Protein AF-A0A399DXE2-F1 (afdb_monomer_lite)

Sequence (131 aa):
MAKNPGRVIERMEQVLNGWEATDPGRVIAGVSLEEYRADVEAVRQAQALVERKRTEWDNAQTDRDKLIEAKLERMQRVVNGVIGDPELGPDSKMYEAMGYVRKSARKSGLTRKNKDAAPPTEGPKLQAHSA

Organism: NCBI:txid1408545

pLDDT: mean 86.64, std 18.02, range [40.62, 98.44]

Structure (mmCIF, N/CA/C/O backbone):
data_AF-A0A399DXE2-F1
#
_entry.id   AF-A0A399DXE2-F1
#
loop_
_atom_site.group_PDB
_atom_site.id
_atom_site.type_symbol
_atom_site.label_atom_id
_atom_site.label_alt_id
_atom_site.label_comp_id
_atom_site.label_asym_id
_atom_site.label_entity_id
_atom_site.label_seq_id
_atom_site.pdbx_PDB_ins_code
_atom_site.Cartn_x
_atom_site.Cartn_y
_atom_site.Cartn_z
_atom_site.occupancy
_atom_site.B_iso_or_equiv
_atom_site.auth_seq_id
_atom_site.auth_comp_id
_atom_site.auth_asym_id
_atom_site.auth_atom_id
_atom_site.pdbx_PDB_model_num
ATOM 1 N N . MET A 1 1 ? -17.370 -1.131 -1.553 1.00 63.12 1 MET A N 1
ATOM 2 C CA . MET A 1 1 ? -16.280 -0.329 -0.951 1.00 63.12 1 MET A CA 1
ATOM 3 C C . MET A 1 1 ? -16.900 0.820 -0.174 1.00 63.12 1 MET A C 1
ATOM 5 O O . MET A 1 1 ? -17.787 1.477 -0.715 1.00 63.12 1 MET A O 1
ATOM 9 N N . ALA A 1 2 ? -16.483 1.057 1.072 1.00 74.69 2 ALA A N 1
ATOM 10 C CA . ALA A 1 2 ? -16.896 2.255 1.800 1.00 74.69 2 ALA A CA 1
ATOM 11 C C . ALA A 1 2 ? -16.366 3.499 1.068 1.00 74.69 2 ALA A C 1
ATOM 13 O O . ALA A 1 2 ? -15.199 3.537 0.691 1.00 74.69 2 ALA A O 1
ATOM 14 N N . LYS A 1 3 ? -17.217 4.512 0.856 1.00 77.44 3 LYS A N 1
ATOM 15 C CA . LYS A 1 3 ? -16.824 5.741 0.138 1.00 77.44 3 LYS A CA 1
ATOM 16 C C . LYS A 1 3 ? -15.755 6.553 0.886 1.00 77.44 3 LYS A C 1
ATOM 18 O O . LYS A 1 3 ? -15.044 7.328 0.263 1.00 77.44 3 LYS A O 1
ATOM 23 N N . ASN A 1 4 ? -15.653 6.378 2.206 1.00 90.38 4 ASN A N 1
ATOM 24 C CA . ASN A 1 4 ? -14.624 6.977 3.053 1.00 90.38 4 ASN A CA 1
ATOM 25 C C . ASN A 1 4 ? -14.326 6.032 4.238 1.00 90.38 4 ASN A C 1
ATOM 27 O O . ASN A 1 4 ? -15.019 6.114 5.253 1.00 90.38 4 ASN A O 1
ATOM 31 N N . PRO A 1 5 ? -13.358 5.107 4.101 1.00 90.00 5 PRO A N 1
ATOM 32 C CA . PRO A 1 5 ? -13.031 4.136 5.143 1.00 90.00 5 PRO A CA 1
ATOM 33 C C . PRO A 1 5 ? -12.597 4.792 6.457 1.00 90.00 5 PRO A C 1
ATOM 35 O O . PRO A 1 5 ? -13.108 4.411 7.502 1.00 90.00 5 PRO A O 1
ATOM 38 N N . GLY A 1 6 ? -11.754 5.831 6.412 1.00 91.38 6 GLY A N 1
ATOM 39 C CA . GLY A 1 6 ? -11.265 6.517 7.616 1.00 91.38 6 GLY A CA 1
ATOM 40 C C . GLY A 1 6 ? -12.396 7.085 8.475 1.00 91.38 6 GLY A C 1
ATOM 41 O O . GLY A 1 6 ? -12.477 6.793 9.663 1.00 91.38 6 GLY A O 1
ATOM 42 N N . ARG A 1 7 ? -13.360 7.776 7.853 1.00 94.31 7 ARG A N 1
ATOM 43 C CA . ARG A 1 7 ? -14.537 8.303 8.565 1.00 94.31 7 ARG A CA 1
ATOM 44 C C . ARG A 1 7 ? -15.410 7.202 9.180 1.00 94.31 7 ARG A C 1
ATOM 46 O O . ARG A 1 7 ? -16.060 7.427 10.197 1.00 94.31 7 ARG A O 1
ATOM 53 N N . VAL A 1 8 ? -15.476 6.029 8.548 1.00 95.25 8 VAL A N 1
ATOM 54 C CA . VAL A 1 8 ? -16.216 4.881 9.094 1.00 95.25 8 VAL A CA 1
ATOM 55 C C . VAL A 1 8 ? -15.489 4.315 10.313 1.00 95.25 8 VAL A C 1
ATOM 57 O O . VAL A 1 8 ? -16.142 4.085 11.324 1.00 95.25 8 VAL A O 1
ATOM 60 N N . ILE A 1 9 ? -14.162 4.170 10.251 1.00 94.94 9 ILE A N 1
ATOM 61 C CA . ILE A 1 9 ? -13.333 3.702 11.373 1.00 94.94 9 ILE A CA 1
ATOM 62 C C . ILE A 1 9 ? -13.471 4.649 12.570 1.00 94.94 9 ILE A C 1
ATOM 64 O O . ILE A 1 9 ? -13.828 4.204 13.656 1.00 94.94 9 ILE A O 1
ATOM 68 N N . GLU A 1 10 ? -13.315 5.959 12.359 1.00 96.06 10 GLU A N 1
ATOM 69 C CA . GLU A 1 10 ? -13.517 6.973 13.406 1.00 96.06 10 GLU A CA 1
ATOM 70 C C . GLU A 1 10 ? -14.909 6.869 14.039 1.00 96.06 10 GLU A C 1
ATOM 72 O O . GLU A 1 10 ? -15.074 6.976 15.256 1.00 96.06 10 GLU A O 1
ATOM 77 N N . ARG A 1 11 ? -15.942 6.633 13.220 1.00 97.19 11 ARG A N 1
ATOM 78 C CA . ARG A 1 11 ? -17.302 6.470 13.732 1.00 97.19 11 ARG A CA 1
ATOM 79 C C . ARG A 1 11 ? -17.447 5.200 14.569 1.00 97.19 11 ARG A C 1
ATOM 81 O O . ARG A 1 11 ? -18.147 5.241 15.579 1.00 97.19 11 ARG A O 1
ATOM 88 N N . MET A 1 12 ? -16.808 4.101 14.172 1.00 97.31 12 MET A N 1
ATOM 89 C CA . MET A 1 12 ? -16.821 2.859 14.944 1.00 97.31 12 MET A CA 1
ATOM 90 C C . MET A 1 12 ? -16.166 3.047 16.318 1.00 97.31 12 MET A C 1
ATOM 92 O O . MET A 1 12 ? -16.720 2.591 17.319 1.00 97.31 12 MET A O 1
ATOM 96 N N . GLU A 1 13 ? -15.056 3.784 16.380 1.00 97.25 13 GLU A N 1
ATOM 97 C CA . GLU A 1 13 ? -14.363 4.123 17.629 1.00 97.25 13 GLU A CA 1
ATOM 98 C C . GLU A 1 13 ? -15.193 5.037 18.532 1.00 97.25 13 GLU A C 1
ATOM 100 O O . GLU A 1 13 ? -15.255 4.824 19.738 1.00 97.25 13 GLU A O 1
ATOM 105 N N . GLN A 1 14 ? -15.890 6.025 17.964 1.00 98.06 14 GLN A N 1
ATOM 106 C CA . GLN A 1 14 ? -16.814 6.864 18.734 1.00 98.06 14 GLN A CA 1
ATOM 107 C C . GLN A 1 14 ? -17.929 6.045 19.390 1.00 98.06 14 GLN A C 1
ATOM 109 O O . GLN A 1 14 ? -18.297 6.320 20.531 1.00 98.06 14 GLN A O 1
ATOM 114 N N . VAL A 1 15 ? -18.474 5.055 18.676 1.00 97.88 15 VAL A N 1
ATOM 115 C CA . VAL A 1 15 ? -19.487 4.145 19.229 1.00 97.88 15 VAL A CA 1
ATOM 116 C C . VAL A 1 15 ? -18.888 3.303 20.354 1.00 97.88 15 VAL A C 1
ATOM 118 O O . VAL A 1 15 ? -19.514 3.201 21.406 1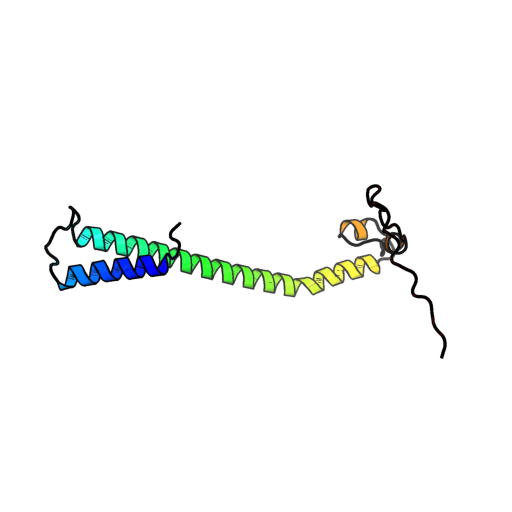.00 97.88 15 VAL A O 1
ATOM 121 N N . LEU A 1 16 ? -17.675 2.767 20.169 1.00 98.19 16 LEU A N 1
ATOM 122 C CA . LEU A 1 16 ? -16.979 1.985 21.195 1.00 98.19 16 LEU A CA 1
ATOM 123 C C . LEU A 1 16 ? -16.775 2.822 22.462 1.00 98.19 16 LEU A C 1
ATOM 125 O O . LEU A 1 16 ? -17.257 2.448 23.525 1.00 98.19 16 LEU A O 1
ATOM 129 N N . ASN A 1 17 ? -16.157 3.996 22.332 1.00 98.00 17 ASN A N 1
ATOM 130 C CA . ASN A 1 17 ? -15.860 4.882 23.459 1.00 98.00 17 ASN A CA 1
ATOM 131 C C . ASN A 1 17 ? -17.135 5.343 24.181 1.00 98.00 17 ASN A C 1
ATOM 133 O O . ASN A 1 17 ? -17.169 5.425 25.407 1.00 98.00 17 ASN A O 1
ATOM 137 N N . GLY A 1 18 ? -18.196 5.646 23.424 1.00 98.06 18 GLY A N 1
ATOM 138 C CA . GLY A 1 18 ? -19.484 6.033 23.993 1.00 98.06 18 GLY A CA 1
ATOM 139 C C . GLY A 1 18 ? -20.131 4.905 24.796 1.00 98.06 18 GLY A C 1
ATOM 140 O O . GLY A 1 18 ? -20.653 5.151 25.881 1.00 98.06 18 GLY A O 1
ATOM 141 N N . TRP A 1 19 ? -20.070 3.672 24.293 1.00 98.12 19 TRP A N 1
ATOM 142 C CA . TRP A 1 19 ? -20.595 2.497 24.987 1.00 98.12 19 TRP A CA 1
ATOM 143 C C . TRP A 1 19 ? -19.781 2.183 26.248 1.00 98.12 19 TRP A C 1
ATOM 145 O O . TRP A 1 19 ? -20.364 2.054 27.324 1.00 98.12 19 TRP A O 1
ATOM 155 N N . GLU A 1 20 ? -18.447 2.168 26.153 1.00 97.06 20 GLU A N 1
ATOM 156 C CA . GLU A 1 20 ? -17.547 1.943 27.295 1.00 97.06 20 GLU A CA 1
ATOM 157 C C . GLU A 1 20 ? -17.787 2.937 28.439 1.00 97.06 20 GLU A C 1
ATOM 159 O O . GLU A 1 20 ? -17.762 2.552 29.607 1.00 97.06 20 GLU A O 1
ATOM 164 N N . ALA A 1 21 ? -18.044 4.206 28.110 1.00 97.88 21 ALA A N 1
ATOM 165 C CA . ALA A 1 21 ? -18.221 5.269 29.095 1.00 97.88 21 ALA A CA 1
ATOM 166 C C . ALA A 1 21 ? -19.608 5.297 29.757 1.00 97.88 21 ALA A C 1
ATOM 168 O O . ALA A 1 21 ? -19.753 5.897 30.822 1.00 97.88 21 ALA A O 1
ATOM 169 N N . THR A 1 22 ? -20.633 4.719 29.125 1.00 97.31 22 THR A N 1
ATOM 170 C CA . THR A 1 22 ? -22.027 4.874 29.574 1.00 97.31 22 THR A CA 1
ATOM 171 C C . THR A 1 22 ? -22.596 3.619 30.217 1.00 97.31 22 THR A C 1
ATOM 173 O O . THR A 1 22 ? -23.182 3.718 31.292 1.00 97.31 22 THR A O 1
ATOM 176 N N . ASP A 1 23 ? -22.430 2.450 29.593 1.00 95.62 23 ASP A N 1
ATOM 177 C CA . ASP A 1 23 ? -22.962 1.185 30.110 1.00 95.62 23 ASP A CA 1
ATOM 178 C C . ASP A 1 23 ? -22.186 -0.025 29.548 1.00 95.62 23 ASP A C 1
ATOM 180 O O . ASP A 1 23 ? -22.659 -0.721 28.641 1.00 95.62 23 ASP A O 1
ATOM 184 N N . PRO A 1 24 ? -20.971 -0.298 30.058 1.00 94.19 24 PRO A N 1
ATOM 185 C CA . PRO A 1 24 ? -20.102 -1.342 29.515 1.00 94.19 24 PRO A CA 1
ATOM 186 C C . PRO A 1 24 ? -20.637 -2.769 29.717 1.00 94.19 24 PRO A C 1
ATOM 188 O O . PRO A 1 24 ? -20.189 -3.688 29.035 1.00 94.19 24 PRO A O 1
ATOM 191 N N . GLY A 1 25 ? -21.585 -2.971 30.639 1.00 94.75 25 GLY A N 1
ATOM 192 C CA . GLY A 1 25 ? -22.207 -4.274 30.892 1.00 94.75 25 GLY A CA 1
ATOM 193 C C . GLY A 1 25 ? -23.417 -4.567 30.001 1.00 94.75 25 GLY A C 1
ATOM 194 O O . GLY A 1 25 ? -23.907 -5.698 29.973 1.00 94.75 25 GLY A O 1
ATOM 195 N N . ARG A 1 26 ? -23.929 -3.566 29.275 1.00 96.50 26 ARG A N 1
ATOM 196 C CA . ARG A 1 26 ? -25.098 -3.725 28.410 1.00 96.50 26 ARG A CA 1
ATOM 197 C C . ARG A 1 26 ? -24.766 -4.563 27.187 1.00 96.50 26 ARG A C 1
ATOM 199 O O . ARG A 1 26 ? -23.801 -4.282 26.494 1.00 96.50 26 ARG A O 1
ATOM 206 N N . VAL A 1 27 ? -25.650 -5.501 26.855 1.00 97.38 27 VAL A N 1
ATOM 207 C CA . VAL A 1 27 ? -25.725 -6.114 25.522 1.00 97.38 27 VAL A CA 1
ATOM 208 C C . VAL A 1 27 ? -26.647 -5.261 24.649 1.00 97.38 27 VAL A C 1
ATOM 210 O O . VAL A 1 27 ? -27.813 -5.044 24.999 1.00 97.38 27 VAL A O 1
ATOM 213 N N . ILE A 1 28 ? -26.138 -4.765 23.521 1.00 96.50 28 ILE A N 1
ATOM 214 C CA . ILE A 1 28 ? -26.882 -3.925 22.572 1.00 96.50 28 ILE A CA 1
ATOM 215 C C . ILE A 1 28 ? -27.098 -4.729 21.295 1.00 96.50 28 ILE A C 1
ATOM 217 O O . ILE A 1 28 ? -26.147 -5.196 20.683 1.00 96.50 28 ILE A O 1
ATOM 221 N N . ALA A 1 29 ? -28.359 -4.901 20.889 1.00 95.75 29 ALA A N 1
ATOM 222 C CA . ALA A 1 29 ? -28.728 -5.651 19.681 1.00 95.75 29 ALA A CA 1
ATOM 223 C C . ALA A 1 29 ? -28.138 -7.080 19.606 1.00 95.75 29 ALA A C 1
ATOM 225 O O . ALA A 1 29 ? -27.898 -7.596 18.520 1.00 95.75 29 ALA A O 1
ATOM 226 N N . GLY A 1 30 ? -27.919 -7.723 20.758 1.00 97.19 30 GLY A N 1
ATOM 227 C CA . GLY A 1 30 ? -27.322 -9.061 20.838 1.00 97.19 30 GLY A CA 1
ATOM 228 C C . GLY A 1 30 ? -25.794 -9.087 20.761 1.00 97.19 30 GLY A C 1
ATOM 229 O O . GLY A 1 30 ? -25.233 -10.172 20.796 1.00 97.19 30 GLY A O 1
ATOM 230 N N . VAL A 1 31 ? -25.138 -7.926 20.694 1.00 97.81 31 VAL A N 1
ATOM 231 C CA . VAL A 1 31 ? -23.678 -7.785 20.687 1.00 97.81 31 VAL A CA 1
ATOM 232 C C . VAL A 1 31 ? -23.214 -7.310 22.062 1.00 97.81 31 VAL A C 1
ATOM 234 O O . VAL A 1 31 ? -23.810 -6.405 22.659 1.00 97.81 31 VAL A O 1
ATOM 237 N N . SER A 1 32 ? -22.168 -7.937 22.585 1.00 98.00 32 SER A N 1
ATOM 238 C CA . SER A 1 32 ? -21.463 -7.502 23.789 1.00 98.00 32 SER A CA 1
ATOM 239 C C . SER A 1 32 ? -20.415 -6.434 23.467 1.00 98.00 32 SER A C 1
ATOM 241 O O . SER A 1 32 ? -19.919 -6.328 22.344 1.00 98.00 32 SER A O 1
ATOM 243 N N . LEU A 1 33 ? -20.027 -5.655 24.476 1.00 97.81 33 LEU A N 1
ATOM 244 C CA . LEU A 1 33 ? -18.961 -4.669 24.323 1.00 97.81 33 LEU A CA 1
ATOM 245 C C . LEU A 1 33 ? -17.629 -5.313 23.890 1.00 97.81 33 LEU A C 1
ATOM 247 O O . LEU A 1 33 ? -16.884 -4.719 23.113 1.00 97.81 33 LEU A O 1
ATOM 251 N N . GLU A 1 34 ? -17.331 -6.524 24.366 1.00 97.75 34 GLU A N 1
ATOM 252 C CA . GLU A 1 34 ? -16.104 -7.244 24.007 1.00 97.75 34 GLU A CA 1
ATOM 253 C C . GLU A 1 34 ? -16.087 -7.667 22.537 1.00 97.75 34 GLU A C 1
ATOM 255 O O . GLU A 1 34 ? -15.075 -7.474 21.863 1.00 97.75 34 GLU A O 1
ATOM 260 N N . GLU A 1 35 ? -17.208 -8.176 22.018 1.00 97.88 35 GLU A N 1
ATOM 261 C CA . GLU A 1 35 ? -17.347 -8.520 20.598 1.00 97.88 35 GLU A CA 1
ATOM 262 C C . GLU A 1 35 ? -17.189 -7.279 19.717 1.00 97.88 35 GLU A C 1
ATOM 264 O O . GLU A 1 35 ? -16.389 -7.276 18.783 1.00 97.88 35 GLU A O 1
ATOM 269 N N . TYR A 1 36 ? -17.869 -6.180 20.060 1.00 98.25 36 TYR A N 1
ATOM 270 C CA . TYR A 1 36 ? -17.747 -4.941 19.293 1.00 98.25 36 TYR A CA 1
ATOM 271 C C . TYR A 1 36 ? -16.328 -4.349 19.359 1.00 98.25 36 TYR A C 1
ATOM 273 O O . TYR A 1 36 ? -15.808 -3.844 18.362 1.00 98.25 36 TYR A O 1
ATOM 281 N N . ARG A 1 37 ? -15.652 -4.442 20.512 1.00 9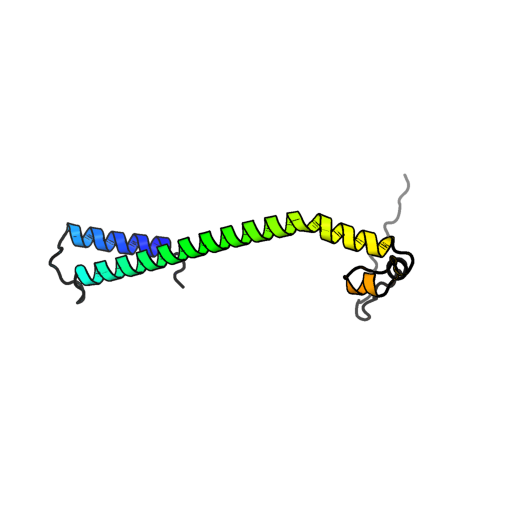8.06 37 ARG A N 1
ATOM 282 C CA . ARG A 1 37 ? -14.241 -4.051 20.648 1.00 98.06 37 ARG A CA 1
ATOM 283 C C . ARG A 1 37 ? -13.339 -4.894 19.744 1.00 98.06 37 ARG A C 1
ATOM 285 O O . ARG A 1 37 ? -12.435 -4.338 19.119 1.00 98.06 37 ARG A O 1
ATOM 292 N N . ALA A 1 38 ? -13.581 -6.202 19.656 1.00 98.25 38 ALA A N 1
ATOM 293 C CA . ALA A 1 38 ? -12.835 -7.092 18.771 1.00 98.25 38 ALA A CA 1
ATOM 294 C C . ALA A 1 38 ? -13.024 -6.718 17.290 1.00 98.25 38 ALA A C 1
ATOM 296 O O . ALA A 1 38 ? -12.045 -6.694 16.544 1.00 98.25 38 ALA A O 1
ATOM 297 N N . ASP A 1 39 ? -14.238 -6.338 16.882 1.00 97.81 39 ASP A N 1
ATOM 298 C CA . ASP A 1 39 ? -14.511 -5.859 15.522 1.00 97.81 39 ASP A CA 1
ATOM 299 C C . ASP A 1 39 ? -13.741 -4.570 15.197 1.00 97.81 39 ASP A C 1
ATOM 301 O O . ASP A 1 39 ? -13.108 -4.461 14.142 1.00 97.81 39 ASP A O 1
ATOM 305 N N . VAL A 1 40 ? -13.753 -3.591 16.110 1.00 98.00 40 VAL A N 1
ATOM 306 C CA . VAL A 1 40 ? -12.990 -2.339 15.951 1.00 98.00 40 VAL A CA 1
ATOM 307 C C . VAL A 1 40 ? -11.494 -2.631 15.824 1.00 98.00 40 VAL A C 1
ATOM 309 O O . VAL A 1 40 ? -10.823 -2.066 14.957 1.00 98.00 40 VAL A O 1
ATOM 312 N N . GLU A 1 41 ? -10.967 -3.537 16.645 1.00 97.62 41 GLU A N 1
ATOM 313 C CA . GLU A 1 41 ? -9.558 -3.924 16.607 1.00 97.62 41 GLU A CA 1
ATOM 314 C C . GLU A 1 41 ? -9.184 -4.648 15.304 1.00 97.62 41 GLU A C 1
ATOM 316 O O . GLU A 1 41 ? -8.165 -4.328 14.690 1.00 97.62 41 GLU A O 1
ATOM 321 N N . ALA A 1 42 ? -10.033 -5.550 14.806 1.00 98.00 42 ALA A N 1
ATOM 322 C CA . ALA A 1 42 ? -9.818 -6.209 13.519 1.00 98.00 42 ALA A CA 1
ATOM 323 C C . ALA A 1 42 ? -9.723 -5.191 12.367 1.00 98.00 42 ALA A C 1
ATOM 325 O O . ALA A 1 42 ? -8.851 -5.292 11.496 1.00 98.00 42 ALA A O 1
ATOM 326 N N . VAL A 1 43 ? -10.575 -4.161 12.384 1.00 97.19 43 VAL A N 1
ATOM 327 C CA . VAL A 1 43 ? -10.536 -3.082 11.390 1.00 97.19 43 VAL A CA 1
ATOM 328 C C . VAL A 1 43 ? -9.268 -2.231 11.525 1.00 97.19 43 VAL A C 1
ATOM 330 O O . VAL A 1 43 ? -8.646 -1.910 10.508 1.00 97.19 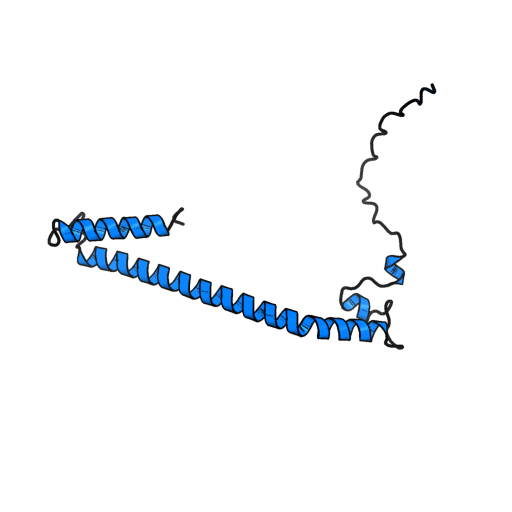43 VAL A O 1
ATOM 333 N N . ARG A 1 44 ? -8.823 -1.913 12.748 1.00 95.75 44 ARG A N 1
ATOM 334 C CA . ARG A 1 44 ? -7.547 -1.209 12.986 1.00 95.75 44 ARG A CA 1
ATOM 335 C C . ARG A 1 44 ? -6.357 -1.985 12.435 1.00 95.75 44 ARG A C 1
ATOM 337 O O . ARG A 1 44 ? -5.505 -1.408 11.759 1.00 95.75 44 ARG A O 1
ATOM 344 N N . GLN A 1 45 ? -6.315 -3.295 12.664 1.00 97.62 45 GLN A N 1
ATOM 345 C CA . GLN A 1 45 ? -5.251 -4.160 12.152 1.00 97.62 45 GLN A CA 1
ATOM 346 C C . GLN A 1 45 ? -5.239 -4.208 10.622 1.00 97.62 45 GLN A C 1
ATOM 348 O O . GLN A 1 45 ? -4.167 -4.126 10.011 1.00 97.62 45 GLN A O 1
ATOM 353 N N . ALA A 1 46 ? -6.417 -4.282 9.998 1.00 97.06 46 ALA A N 1
ATOM 354 C CA . ALA A 1 46 ? -6.548 -4.217 8.548 1.00 97.06 46 ALA A CA 1
ATOM 355 C C . ALA A 1 46 ? -6.057 -2.868 7.995 1.00 97.06 46 ALA A C 1
ATOM 357 O O . ALA A 1 46 ? -5.263 -2.849 7.053 1.00 97.06 46 ALA A O 1
ATOM 358 N N . GLN A 1 47 ? -6.449 -1.745 8.608 1.00 95.75 47 GLN A N 1
ATOM 359 C CA . GLN A 1 47 ? -5.981 -0.414 8.208 1.00 95.75 47 GLN A CA 1
ATOM 360 C C . GLN A 1 47 ? -4.458 -0.286 8.353 1.00 95.75 47 GLN A C 1
ATOM 362 O O . GLN A 1 47 ? -3.784 0.179 7.435 1.00 95.75 47 GLN A O 1
ATOM 367 N N . ALA A 1 48 ? -3.893 -0.764 9.464 1.00 96.25 48 ALA A N 1
ATOM 368 C CA . ALA A 1 48 ? -2.450 -0.763 9.681 1.00 96.25 48 ALA A CA 1
ATOM 369 C C . ALA A 1 48 ? -1.704 -1.606 8.633 1.00 96.25 48 ALA A C 1
ATOM 371 O O . ALA A 1 48 ? -0.613 -1.234 8.200 1.00 96.25 48 ALA A O 1
ATOM 372 N N . LEU A 1 49 ? -2.276 -2.734 8.196 1.00 97.62 49 LEU A N 1
ATOM 373 C CA . LEU A 1 49 ? -1.708 -3.537 7.113 1.00 97.62 49 LEU A CA 1
ATOM 374 C C . LEU A 1 49 ? -1.719 -2.786 5.777 1.00 97.62 49 LEU A C 1
ATOM 376 O O . LEU A 1 49 ? -0.717 -2.834 5.062 1.00 97.62 49 LEU A O 1
ATOM 380 N N . VAL A 1 50 ? -2.812 -2.091 5.449 1.00 97.12 50 VAL A N 1
ATOM 381 C CA . VAL A 1 50 ? -2.901 -1.281 4.223 1.00 97.12 50 VAL A CA 1
ATOM 382 C C . VAL A 1 50 ? -1.827 -0.196 4.215 1.00 97.12 50 VAL A C 1
ATOM 384 O O . VAL A 1 50 ? -1.102 -0.080 3.228 1.00 97.12 50 VAL A O 1
ATOM 387 N N . GLU A 1 51 ? -1.664 0.545 5.313 1.00 96.81 51 GLU A N 1
ATOM 388 C CA . GLU A 1 51 ? -0.644 1.598 5.389 1.00 96.81 51 GLU A CA 1
ATOM 389 C C . GLU A 1 51 ? 0.777 1.034 5.266 1.00 96.81 51 GLU A C 1
ATOM 391 O O . GLU A 1 51 ? 1.576 1.556 4.490 1.00 96.81 51 GLU A O 1
ATOM 396 N N . ARG A 1 52 ? 1.083 -0.098 5.921 1.00 97.88 52 ARG A N 1
ATOM 397 C CA . ARG A 1 52 ? 2.382 -0.773 5.737 1.00 97.88 52 ARG A CA 1
ATOM 398 C C . ARG A 1 52 ? 2.634 -1.138 4.277 1.00 97.88 52 ARG A C 1
ATOM 400 O O . ARG A 1 52 ? 3.711 -0.870 3.752 1.00 97.88 52 ARG A O 1
ATOM 407 N N . LYS A 1 53 ? 1.638 -1.724 3.606 1.00 98.31 53 LYS A N 1
ATOM 408 C CA . LYS A 1 53 ? 1.748 -2.112 2.193 1.00 98.31 53 LYS A CA 1
ATOM 409 C C . LYS A 1 53 ? 1.932 -0.907 1.281 1.00 98.31 53 LYS A C 1
ATOM 411 O O . LYS A 1 53 ? 2.688 -0.988 0.318 1.00 98.31 53 LYS A O 1
ATOM 416 N N . ARG A 1 54 ? 1.286 0.214 1.597 1.00 98.19 54 ARG A N 1
ATOM 417 C CA . ARG A 1 54 ? 1.478 1.474 0.882 1.00 98.19 54 ARG A CA 1
ATOM 418 C C . ARG A 1 54 ? 2.910 1.986 1.026 1.00 98.19 54 ARG A C 1
ATOM 420 O O . ARG A 1 54 ? 3.535 2.295 0.021 1.00 98.19 54 ARG A O 1
ATOM 427 N N . THR A 1 55 ? 3.457 1.994 2.240 1.00 98.00 55 THR A N 1
ATOM 428 C CA . THR A 1 55 ? 4.858 2.374 2.466 1.00 98.00 55 THR A CA 1
ATOM 429 C C . THR A 1 55 ? 5.831 1.452 1.727 1.00 98.00 55 THR A C 1
ATOM 431 O O . THR A 1 55 ? 6.758 1.934 1.082 1.00 98.00 55 THR A O 1
ATOM 434 N N . GLU A 1 56 ? 5.618 0.133 1.771 1.00 97.88 56 GLU A N 1
ATOM 435 C CA . GLU A 1 56 ? 6.426 -0.834 1.011 1.00 97.88 56 GLU A CA 1
ATOM 436 C C . GLU A 1 56 ? 6.385 -0.548 -0.497 1.00 97.88 56 GLU A C 1
ATOM 438 O O . GLU A 1 56 ? 7.420 -0.571 -1.163 1.00 97.88 56 GLU A O 1
ATOM 443 N N . TRP A 1 57 ? 5.200 -0.248 -1.030 1.00 98.38 57 TRP A N 1
ATOM 444 C CA . TRP A 1 57 ? 5.004 0.098 -2.434 1.00 98.38 57 TRP A CA 1
ATOM 445 C C . TRP A 1 57 ? 5.725 1.394 -2.825 1.00 98.38 57 TRP A C 1
ATOM 447 O O . TRP A 1 57 ? 6.427 1.422 -3.836 1.00 98.38 57 TRP A O 1
ATOM 457 N N . ASP A 1 58 ? 5.601 2.448 -2.020 1.00 98.25 58 ASP A N 1
ATOM 458 C CA . ASP A 1 58 ? 6.247 3.740 -2.276 1.00 98.25 58 ASP A CA 1
ATOM 459 C C . ASP A 1 58 ? 7.782 3.627 -2.220 1.00 98.25 58 ASP A C 1
ATOM 461 O O . ASP A 1 58 ? 8.488 4.180 -3.072 1.00 98.25 58 ASP A O 1
ATOM 465 N N . ASN A 1 59 ? 8.307 2.832 -1.284 1.00 97.94 59 ASN A N 1
ATOM 466 C CA . ASN A 1 59 ? 9.733 2.516 -1.212 1.00 97.94 59 ASN A CA 1
ATOM 467 C C . ASN A 1 59 ? 10.200 1.741 -2.450 1.00 97.94 59 ASN A C 1
ATOM 469 O O . ASN A 1 59 ? 11.182 2.126 -3.081 1.00 97.94 59 ASN A O 1
ATOM 473 N N . ALA A 1 60 ? 9.470 0.697 -2.852 1.00 98.25 60 ALA A N 1
ATOM 474 C CA . ALA A 1 60 ? 9.815 -0.103 -4.025 1.00 98.25 60 ALA A CA 1
ATOM 475 C C . ALA A 1 60 ? 9.805 0.724 -5.322 1.00 98.25 60 ALA A C 1
ATOM 477 O O . ALA A 1 60 ? 10.670 0.542 -6.181 1.00 98.25 60 ALA A O 1
ATOM 478 N N . GLN A 1 61 ? 8.855 1.654 -5.466 1.00 98.44 61 GLN A N 1
ATOM 479 C CA . GLN A 1 61 ? 8.843 2.600 -6.583 1.00 98.44 61 GLN A CA 1
ATOM 480 C C . GLN A 1 61 ? 10.069 3.512 -6.559 1.00 98.44 61 GLN A C 1
ATOM 482 O O . GLN A 1 61 ? 10.748 3.645 -7.574 1.00 98.44 61 GLN A O 1
ATOM 487 N N . THR A 1 62 ? 10.391 4.078 -5.397 1.00 98.31 62 THR A N 1
ATOM 488 C CA . THR A 1 62 ? 11.561 4.947 -5.227 1.00 98.31 62 THR A CA 1
ATOM 489 C C . THR A 1 62 ? 12.858 4.217 -5.582 1.00 98.31 62 THR A C 1
ATOM 491 O O . THR A 1 62 ? 13.709 4.758 -6.288 1.00 98.31 62 THR A O 1
ATOM 494 N N . ASP A 1 63 ? 13.014 2.975 -5.126 1.00 98.00 63 ASP A N 1
ATOM 495 C CA . ASP A 1 63 ? 14.198 2.163 -5.408 1.00 98.00 63 ASP A CA 1
ATOM 496 C C . ASP A 1 63 ? 14.294 1.798 -6.889 1.00 98.00 63 ASP A C 1
ATOM 498 O O . ASP A 1 63 ? 15.368 1.903 -7.488 1.00 98.00 63 ASP A O 1
ATOM 502 N N . ARG A 1 64 ? 13.168 1.430 -7.514 1.00 98.19 64 ARG A N 1
ATOM 503 C CA . ARG A 1 64 ? 13.102 1.203 -8.961 1.00 98.19 64 ARG A CA 1
ATOM 504 C C . ARG A 1 64 ? 13.530 2.451 -9.727 1.00 98.19 64 ARG A C 1
ATOM 506 O O . ARG A 1 64 ? 14.341 2.339 -10.642 1.00 98.19 64 ARG A O 1
ATOM 513 N N . ASP A 1 65 ? 13.006 3.617 -9.371 1.00 97.88 65 ASP A N 1
ATOM 514 C CA . ASP A 1 65 ? 13.252 4.855 -10.111 1.00 97.88 65 ASP A CA 1
ATOM 515 C C . ASP A 1 65 ? 14.721 5.287 -9.991 1.00 97.88 65 ASP A C 1
ATOM 517 O O . ASP A 1 65 ? 15.350 5.593 -11.004 1.00 97.88 65 ASP A O 1
ATOM 521 N N . LYS A 1 66 ? 15.323 5.155 -8.801 1.00 97.25 66 LYS A N 1
ATOM 522 C CA . LYS A 1 66 ? 16.773 5.333 -8.599 1.00 97.25 66 LYS A CA 1
ATOM 523 C C . LYS A 1 66 ? 17.603 4.370 -9.444 1.00 97.25 66 LYS A C 1
ATOM 525 O O . LYS A 1 66 ? 18.619 4.758 -10.022 1.00 97.25 66 LYS A O 1
ATOM 530 N N . LEU A 1 67 ? 17.200 3.099 -9.510 1.00 97.50 67 LEU A N 1
ATOM 531 C CA . LEU A 1 67 ? 17.887 2.109 -10.337 1.00 97.50 67 LEU A CA 1
ATOM 532 C C . LEU A 1 67 ? 17.779 2.461 -11.819 1.00 97.50 67 LEU A C 1
ATOM 534 O O . LEU A 1 67 ? 18.782 2.377 -12.521 1.00 97.50 67 LEU A O 1
ATOM 538 N N . ILE A 1 68 ? 16.603 2.871 -12.295 1.00 97.31 68 ILE A N 1
ATOM 539 C CA . ILE A 1 68 ? 16.412 3.318 -13.678 1.00 97.31 68 ILE A CA 1
ATOM 540 C C . ILE A 1 68 ? 17.336 4.499 -13.963 1.00 97.31 68 ILE A C 1
ATOM 542 O O . ILE A 1 68 ? 18.141 4.411 -14.890 1.00 97.31 68 ILE A O 1
ATOM 546 N N . GLU A 1 69 ? 17.289 5.547 -13.141 1.00 95.56 69 GLU A N 1
ATOM 547 C CA . GLU A 1 69 ? 18.113 6.749 -13.291 1.00 95.56 69 GLU A CA 1
ATOM 548 C C . GLU A 1 69 ? 19.606 6.400 -13.371 1.00 95.56 69 GLU A C 1
ATOM 550 O O . GLU A 1 69 ? 20.286 6.765 -14.333 1.00 95.56 69 GLU A O 1
ATOM 555 N N . ALA A 1 70 ? 20.094 5.556 -12.457 1.00 94.06 70 ALA A N 1
ATOM 556 C CA . ALA A 1 70 ? 21.482 5.097 -12.444 1.00 94.06 70 ALA A CA 1
ATOM 557 C C . ALA A 1 70 ? 21.880 4.242 -13.667 1.00 94.06 70 ALA A C 1
ATOM 559 O O . ALA A 1 70 ? 23.071 4.041 -13.930 1.00 94.06 70 ALA A O 1
ATOM 560 N N . LYS A 1 71 ? 20.918 3.674 -14.408 1.00 96.12 71 LYS A N 1
ATOM 561 C CA . LYS A 1 71 ? 21.176 2.860 -15.609 1.00 96.12 71 LYS A CA 1
ATOM 562 C C . LYS A 1 71 ? 20.898 3.595 -16.920 1.00 96.12 71 LYS A C 1
ATOM 564 O O . LYS A 1 71 ? 21.375 3.113 -17.951 1.00 96.12 71 LYS A O 1
ATOM 569 N N . LEU A 1 72 ? 20.228 4.749 -16.911 1.00 96.12 72 LEU A N 1
ATOM 570 C CA . LEU A 1 72 ? 19.919 5.512 -18.127 1.00 96.12 72 LEU A CA 1
ATOM 571 C C . LEU A 1 72 ? 21.177 5.866 -18.924 1.00 96.12 72 LEU A C 1
ATOM 573 O O . LEU A 1 72 ? 21.230 5.631 -20.129 1.00 96.12 72 LEU A O 1
ATOM 577 N N . GLU A 1 73 ? 22.238 6.327 -18.261 1.00 92.56 73 GLU A N 1
ATOM 578 C CA . GLU A 1 73 ? 23.507 6.630 -18.936 1.00 92.56 73 GLU A CA 1
ATOM 579 C C . GLU A 1 73 ? 24.139 5.398 -19.593 1.00 92.56 73 GLU A C 1
ATOM 581 O O . GLU A 1 73 ? 24.801 5.491 -20.628 1.00 92.56 73 GLU A O 1
ATOM 586 N N . ARG A 1 74 ? 23.969 4.216 -18.990 1.00 95.06 74 ARG A N 1
ATOM 587 C CA . ARG A 1 74 ? 24.464 2.961 -19.565 1.00 95.06 74 ARG A CA 1
ATOM 588 C C . ARG A 1 74 ? 23.656 2.591 -20.804 1.00 95.06 74 ARG A C 1
ATOM 590 O O . ARG A 1 74 ? 24.256 2.246 -21.816 1.00 95.06 74 ARG A O 1
ATOM 597 N N . MET A 1 75 ? 22.331 2.697 -20.735 1.00 95.94 75 MET A N 1
ATOM 598 C CA . MET A 1 75 ? 21.454 2.491 -21.888 1.00 95.94 75 MET A CA 1
ATOM 599 C C . MET A 1 75 ? 21.829 3.443 -23.033 1.00 95.94 75 MET A C 1
ATOM 601 O O . MET A 1 75 ? 22.044 2.995 -24.157 1.00 95.94 75 MET A O 1
ATOM 605 N N . GLN A 1 76 ? 22.012 4.734 -22.739 1.00 95.31 76 GLN A N 1
ATOM 606 C CA . GLN A 1 76 ? 22.395 5.725 -23.744 1.00 95.31 76 GLN A CA 1
ATOM 607 C C . GLN A 1 76 ? 23.764 5.424 -24.364 1.00 95.31 76 GLN A C 1
ATOM 609 O O . GLN A 1 76 ? 23.934 5.562 -25.573 1.00 95.31 76 GLN A O 1
ATOM 614 N N . ARG A 1 77 ? 24.738 4.967 -23.567 1.00 95.69 77 ARG A N 1
ATOM 615 C CA . ARG A 1 77 ? 26.044 4.528 -24.082 1.00 95.69 77 ARG A CA 1
ATOM 616 C C . ARG A 1 77 ? 25.929 3.358 -25.054 1.00 95.69 77 ARG A C 1
ATOM 618 O O . ARG A 1 77 ? 26.595 3.387 -26.082 1.00 95.69 77 ARG A O 1
ATOM 625 N N . VAL A 1 78 ? 25.079 2.369 -24.770 1.00 96.12 78 VAL A N 1
ATOM 626 C CA . VAL A 1 78 ? 24.835 1.240 -25.688 1.00 96.12 78 VAL A CA 1
ATOM 627 C C . VAL A 1 78 ? 24.266 1.739 -27.016 1.00 96.12 78 VAL A C 1
ATOM 629 O O . VAL A 1 78 ? 24.773 1.379 -28.075 1.00 96.12 78 VAL A O 1
ATOM 632 N N . VAL A 1 79 ? 23.267 2.622 -26.968 1.00 96.06 79 VAL A N 1
ATOM 633 C CA 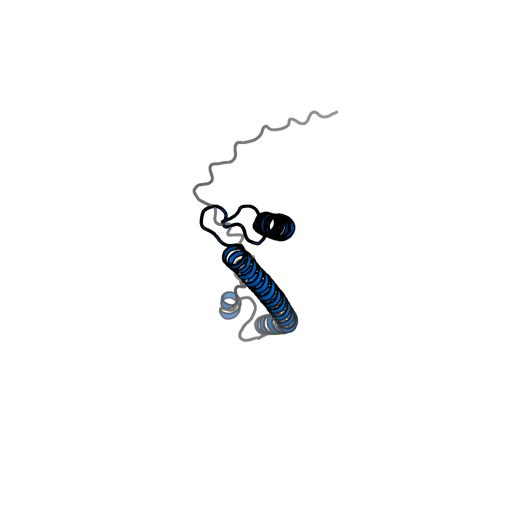. VAL A 1 79 ? 22.653 3.201 -28.173 1.00 96.06 79 VAL A CA 1
ATOM 634 C C . VAL A 1 79 ? 23.667 4.019 -28.974 1.00 96.06 79 VAL A C 1
ATOM 636 O O . VAL A 1 79 ? 23.751 3.876 -30.193 1.00 96.06 79 VAL A O 1
ATOM 639 N N . ASN A 1 80 ? 24.478 4.837 -28.301 1.00 95.75 80 ASN A N 1
ATOM 640 C CA . ASN A 1 80 ? 25.541 5.606 -28.947 1.00 95.75 80 ASN A CA 1
ATOM 641 C C . ASN A 1 80 ? 26.603 4.692 -29.575 1.00 95.75 80 ASN A C 1
ATOM 643 O O . ASN A 1 80 ? 27.082 4.992 -30.664 1.00 95.75 80 ASN A O 1
ATOM 647 N N . GLY A 1 81 ? 26.924 3.569 -28.926 1.00 95.69 81 GLY A N 1
ATOM 648 C CA . GLY A 1 81 ? 27.794 2.531 -29.474 1.00 95.69 81 GLY A CA 1
ATOM 649 C C . GLY A 1 81 ? 27.250 1.974 -30.786 1.00 95.69 81 GLY A C 1
ATOM 650 O O . GLY A 1 81 ? 27.951 2.017 -31.785 1.00 95.69 81 GLY A O 1
ATOM 651 N N . VAL A 1 82 ? 25.974 1.572 -30.830 1.00 95.81 82 VAL A N 1
ATOM 652 C CA . VAL A 1 82 ? 25.324 1.101 -32.071 1.00 95.81 82 VAL A CA 1
ATOM 653 C C . VAL A 1 82 ? 25.354 2.154 -33.178 1.00 95.81 82 VAL A C 1
ATOM 655 O O . VAL A 1 82 ? 25.519 1.801 -34.340 1.00 95.81 82 VAL A O 1
ATOM 658 N N . ILE A 1 83 ? 25.184 3.438 -32.851 1.00 94.56 83 ILE A N 1
ATOM 659 C CA . ILE A 1 83 ? 25.245 4.521 -33.846 1.00 94.56 83 ILE A CA 1
ATOM 660 C C . ILE A 1 83 ? 26.669 4.703 -34.393 1.00 94.56 83 ILE A C 1
ATOM 662 O O . ILE A 1 83 ? 26.814 5.000 -35.578 1.00 94.56 83 ILE A O 1
ATOM 666 N N . GLY A 1 84 ? 27.688 4.578 -33.538 1.00 93.50 84 GLY A N 1
ATOM 667 C CA . GLY A 1 84 ? 29.096 4.778 -33.894 1.00 93.50 84 GLY A CA 1
ATOM 668 C C . GLY A 1 84 ? 29.815 3.539 -34.432 1.00 93.50 84 GLY A C 1
ATOM 669 O O . GLY A 1 84 ? 30.938 3.663 -34.913 1.00 93.50 84 GLY A O 1
ATOM 670 N N . ASP A 1 85 ? 29.199 2.364 -34.338 1.00 95.06 85 ASP A N 1
ATOM 671 C CA . ASP A 1 85 ? 29.781 1.097 -34.773 1.00 95.06 85 ASP A CA 1
ATOM 672 C C . ASP A 1 85 ? 29.789 0.989 -36.317 1.00 95.06 85 ASP A C 1
ATOM 674 O O . ASP A 1 85 ? 28.735 1.166 -36.939 1.00 95.06 85 ASP A O 1
ATOM 678 N N . PRO A 1 86 ? 30.951 0.706 -36.947 1.00 90.94 86 PRO A N 1
ATOM 679 C CA . PRO A 1 86 ? 31.080 0.606 -38.403 1.00 90.94 86 PRO A CA 1
ATOM 680 C C . PRO A 1 86 ? 30.269 -0.515 -39.070 1.00 90.94 86 PRO A C 1
ATOM 682 O O . PRO A 1 86 ? 29.923 -0.382 -40.243 1.00 90.94 86 PRO A O 1
ATOM 685 N N . GLU A 1 87 ? 29.988 -1.615 -38.368 1.00 94.06 87 GLU A N 1
ATOM 686 C CA . GLU A 1 87 ? 29.179 -2.734 -38.876 1.00 94.06 87 GLU A CA 1
ATOM 687 C C . GLU A 1 87 ? 27.680 -2.526 -38.612 1.00 94.06 87 GLU A C 1
ATOM 689 O O . GLU A 1 87 ? 26.827 -3.135 -39.266 1.00 94.06 87 GLU A O 1
ATOM 694 N N . LEU A 1 88 ? 27.351 -1.651 -37.658 1.00 93.31 88 LEU A N 1
ATOM 695 C CA . LEU A 1 88 ? 25.988 -1.223 -37.369 1.00 93.31 88 LEU A CA 1
ATOM 696 C C . LEU A 1 88 ? 25.742 0.194 -37.908 1.00 93.31 88 LEU A C 1
ATOM 698 O O . LEU A 1 88 ? 25.872 0.457 -39.101 1.00 93.31 88 LEU A O 1
ATOM 702 N N . GLY A 1 89 ? 25.249 1.094 -37.063 1.00 91.81 89 GLY A N 1
ATOM 703 C CA . GLY A 1 89 ? 24.885 2.450 -37.430 1.00 91.81 89 GLY A CA 1
ATOM 704 C C . GLY A 1 89 ? 23.379 2.731 -37.381 1.00 91.81 89 GLY A C 1
ATOM 705 O O . GLY A 1 89 ? 22.548 1.850 -37.118 1.00 91.81 89 GLY A O 1
ATOM 706 N N . PRO A 1 90 ? 22.995 3.988 -37.656 1.00 91.69 90 PRO A N 1
ATOM 707 C CA . PRO A 1 90 ? 21.639 4.506 -37.450 1.00 91.69 90 PRO A CA 1
ATOM 708 C C . PRO A 1 90 ? 20.601 4.011 -38.474 1.00 91.69 90 PRO A C 1
ATOM 710 O O . PRO A 1 90 ? 19.427 4.365 -38.373 1.00 91.69 90 PRO A O 1
ATOM 713 N N . ASP A 1 91 ? 21.019 3.222 -39.465 1.00 93.12 91 ASP A N 1
ATOM 714 C CA . ASP A 1 91 ? 20.151 2.540 -40.435 1.00 93.12 91 ASP A CA 1
ATOM 715 C C . ASP A 1 91 ? 20.149 1.009 -40.261 1.00 93.12 91 ASP A C 1
ATOM 717 O O . ASP A 1 91 ? 19.507 0.292 -41.027 1.00 93.12 91 ASP A O 1
ATOM 721 N N . SER A 1 92 ? 20.826 0.487 -39.233 1.00 94.31 92 SER A N 1
ATOM 722 C CA . SER A 1 92 ? 20.905 -0.953 -38.980 1.00 94.31 92 SER A CA 1
ATOM 723 C C . SER A 1 92 ? 19.563 -1.556 -38.536 1.00 94.31 92 SER A C 1
ATOM 725 O O . SER A 1 92 ? 18.671 -0.880 -38.010 1.00 94.31 92 SER A O 1
ATOM 727 N N . LYS A 1 93 ? 19.422 -2.877 -38.710 1.00 93.69 93 LYS A N 1
ATOM 728 C CA . LYS A 1 93 ? 18.283 -3.644 -38.175 1.00 93.69 93 LYS A CA 1
ATOM 729 C C . LYS A 1 93 ? 18.261 -3.649 -36.645 1.00 93.69 93 LYS A C 1
ATOM 731 O O . LYS A 1 93 ? 17.187 -3.609 -36.056 1.00 93.69 93 LYS A O 1
ATOM 736 N N . MET A 1 94 ? 19.438 -3.654 -36.018 1.00 94.06 94 MET A N 1
ATOM 737 C CA . MET A 1 94 ? 19.585 -3.595 -34.563 1.00 94.06 94 MET A CA 1
ATOM 738 C C . MET A 1 94 ? 19.044 -2.277 -33.994 1.00 94.06 94 MET A C 1
ATOM 740 O O . MET A 1 94 ? 18.293 -2.295 -33.024 1.00 94.06 94 MET A O 1
ATOM 744 N N . TYR A 1 95 ? 19.359 -1.141 -34.625 1.00 95.31 95 TYR A N 1
ATOM 745 C CA . TYR A 1 95 ? 18.869 0.166 -34.181 1.00 95.31 95 TYR A CA 1
ATOM 746 C C . TYR A 1 95 ? 17.332 0.259 -34.220 1.00 95.31 95 TYR A C 1
ATOM 748 O O . TYR A 1 95 ? 16.721 0.758 -33.276 1.00 95.31 95 TYR A O 1
ATOM 756 N N . GLU A 1 96 ? 16.695 -0.301 -35.258 1.00 94.00 96 GLU A N 1
ATOM 757 C CA . GLU A 1 96 ? 15.227 -0.415 -35.309 1.00 94.00 96 GLU A CA 1
ATOM 758 C C . GLU A 1 96 ? 14.669 -1.365 -34.244 1.00 94.00 96 GLU A C 1
ATOM 760 O O . GLU A 1 96 ? 13.677 -1.043 -33.595 1.00 94.00 96 GLU A O 1
ATOM 765 N N . ALA A 1 97 ? 15.317 -2.512 -34.022 1.00 95.50 97 ALA A N 1
ATOM 766 C CA . ALA A 1 97 ? 14.895 -3.479 -33.010 1.00 95.50 97 ALA A CA 1
ATOM 767 C C . ALA A 1 97 ? 14.960 -2.915 -31.578 1.00 95.50 97 ALA A C 1
ATOM 769 O O . ALA A 1 97 ? 14.176 -3.323 -30.726 1.00 95.50 97 ALA A O 1
ATOM 770 N N . MET A 1 98 ? 15.839 -1.940 -31.321 1.00 94.06 98 MET A N 1
ATOM 771 C CA . MET A 1 98 ? 15.886 -1.177 -30.065 1.00 94.06 98 MET A CA 1
ATOM 772 C C . MET A 1 98 ? 14.744 -0.151 -29.921 1.00 94.06 98 MET A C 1
ATOM 774 O O . MET A 1 98 ? 14.680 0.550 -28.915 1.00 94.06 98 MET A O 1
ATOM 778 N N . GLY A 1 99 ? 13.847 -0.042 -30.907 1.00 93.62 99 GLY A N 1
ATOM 779 C CA . GLY A 1 99 ? 12.702 0.872 -30.899 1.00 93.62 99 GLY A CA 1
ATOM 780 C C . GLY A 1 99 ? 12.980 2.245 -31.516 1.00 93.62 99 GLY A C 1
ATOM 781 O O . GLY A 1 99 ? 12.103 3.109 -31.497 1.00 93.62 99 GLY A O 1
ATOM 782 N N . TYR A 1 100 ? 14.169 2.472 -32.083 1.00 93.12 100 TYR A N 1
ATOM 783 C CA . TYR A 1 100 ? 14.493 3.736 -32.741 1.00 93.12 100 TYR A CA 1
ATOM 784 C C . TYR A 1 100 ? 14.101 3.731 -34.220 1.00 93.12 100 TYR A C 1
ATOM 786 O O . TYR A 1 100 ? 14.230 2.743 -34.933 1.00 93.12 100 TYR A O 1
ATOM 794 N N . VAL A 1 101 ? 13.691 4.887 -34.738 1.00 90.50 101 VAL A N 1
ATOM 795 C CA . VAL A 1 101 ? 13.433 5.039 -36.176 1.00 90.50 101 VAL A CA 1
ATOM 796 C C . VAL A 1 101 ? 14.759 5.196 -36.922 1.00 90.50 101 VAL A C 1
ATOM 798 O O . VAL A 1 101 ? 15.531 6.109 -36.601 1.00 90.50 101 VAL A O 1
ATOM 801 N N . ARG A 1 102 ? 14.993 4.360 -37.942 1.00 92.94 102 ARG A N 1
ATOM 802 C CA . ARG A 1 102 ? 16.165 4.436 -38.835 1.00 92.94 102 ARG A CA 1
ATOM 803 C C . ARG A 1 102 ? 16.292 5.797 -39.525 1.00 92.94 102 ARG A C 1
ATOM 805 O O . ARG A 1 102 ? 15.285 6.413 -39.878 1.00 92.94 102 ARG A O 1
ATOM 812 N N . LYS A 1 103 ? 17.518 6.269 -39.764 1.00 89.88 103 LYS A N 1
ATOM 813 C CA . LYS A 1 103 ? 17.790 7.590 -40.373 1.00 89.88 103 LYS A CA 1
ATOM 814 C C . LYS A 1 103 ? 17.160 7.751 -41.764 1.00 89.88 103 LYS A C 1
ATOM 816 O O . LYS A 1 103 ? 16.586 8.800 -42.056 1.00 89.88 103 LYS A O 1
ATOM 821 N N . SER A 1 104 ? 17.227 6.717 -42.592 1.00 88.00 104 SER A N 1
ATOM 822 C CA . SER A 1 104 ? 16.597 6.610 -43.913 1.00 88.00 104 SER A CA 1
ATOM 823 C C . SER A 1 104 ? 15.072 6.748 -43.848 1.00 88.00 104 SER A C 1
ATOM 825 O O . SER A 1 104 ? 14.483 7.462 -44.657 1.00 88.00 104 SER A O 1
ATOM 827 N N . ALA A 1 105 ? 14.438 6.158 -42.831 1.00 84.00 105 ALA A N 1
ATOM 828 C CA . ALA A 1 105 ? 12.994 6.231 -42.625 1.00 84.00 105 ALA A CA 1
ATOM 829 C C . ALA A 1 105 ? 12.531 7.608 -42.111 1.00 84.00 105 ALA A C 1
ATOM 831 O O . ALA A 1 105 ? 11.453 8.061 -42.493 1.00 84.00 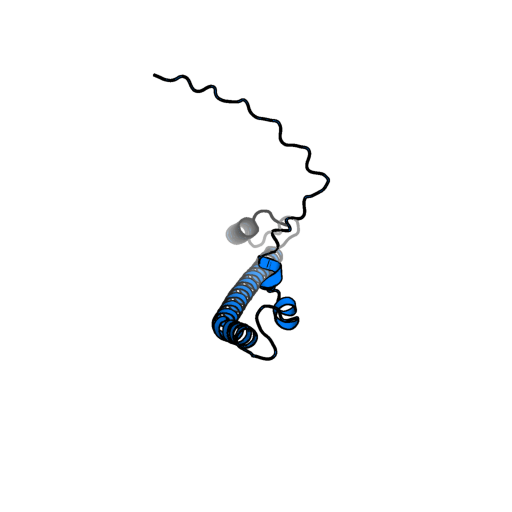105 ALA A O 1
ATOM 832 N N . ARG A 1 106 ? 13.356 8.323 -41.324 1.00 80.06 106 ARG A N 1
ATOM 833 C CA . ARG A 1 106 ? 13.039 9.683 -40.824 1.00 80.06 106 ARG A CA 1
ATOM 834 C C . ARG A 1 106 ? 12.896 10.727 -41.935 1.00 80.06 106 ARG A C 1
ATOM 836 O O . ARG A 1 106 ? 12.192 11.711 -41.750 1.00 80.06 106 ARG A O 1
ATOM 843 N N . LYS A 1 107 ? 13.571 10.532 -43.074 1.00 66.69 107 LYS A N 1
ATOM 844 C CA . LYS A 1 107 ? 13.462 11.415 -44.250 1.00 66.69 107 LYS A CA 1
ATOM 845 C C . LYS A 1 107 ? 12.273 11.081 -45.142 1.00 66.69 107 LYS A C 1
ATOM 847 O O . LYS A 1 107 ? 11.906 11.898 -45.984 1.00 66.69 107 LYS A O 1
ATOM 852 N N . SER A 1 108 ? 11.681 9.898 -44.987 1.00 60.34 108 SER A N 1
ATOM 853 C CA . SER A 1 108 ? 10.459 9.588 -45.707 1.00 60.34 108 SER A CA 1
ATOM 854 C C . SER A 1 108 ? 9.346 10.415 -45.067 1.00 60.34 108 SER A C 1
ATOM 856 O O . SER A 1 108 ? 8.880 10.119 -43.971 1.00 60.34 108 SER A O 1
ATOM 858 N N . GLY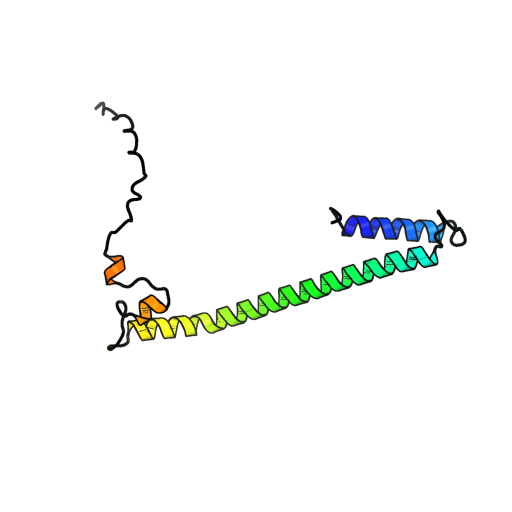 A 1 109 ? 8.919 11.486 -45.740 1.00 55.56 109 GLY A N 1
ATOM 859 C CA . GLY A 1 109 ? 7.702 12.238 -45.412 1.00 55.56 109 GLY A CA 1
ATOM 860 C C . GLY A 1 109 ? 6.429 11.403 -45.595 1.00 55.56 109 GLY A C 1
ATOM 861 O O . GLY A 1 109 ? 5.381 11.942 -45.945 1.00 55.56 109 GLY A O 1
ATOM 862 N N . LEU A 1 110 ? 6.519 10.083 -45.407 1.00 59.94 110 LEU A N 1
ATOM 863 C CA . LEU A 1 110 ? 5.440 9.130 -45.532 1.00 59.94 110 LEU A CA 1
ATOM 864 C C . LEU A 1 110 ? 4.547 9.248 -44.296 1.00 59.94 110 LEU A C 1
ATOM 866 O O . LEU A 1 110 ? 4.492 8.383 -43.424 1.00 59.94 110 LEU A O 1
ATOM 870 N N . THR A 1 111 ? 3.820 10.358 -44.239 1.00 58.94 111 THR A N 1
ATOM 871 C CA . THR A 1 111 ? 2.556 10.415 -43.522 1.00 58.94 111 THR A CA 1
ATOM 872 C C . THR A 1 111 ? 1.659 9.345 -44.132 1.00 58.94 111 THR A C 1
ATOM 874 O O . THR A 1 111 ? 1.381 9.351 -45.333 1.00 58.94 111 THR A O 1
ATOM 877 N N . ARG A 1 112 ? 1.202 8.389 -43.317 1.00 64.06 112 ARG A N 1
ATOM 878 C CA . ARG A 1 112 ? 0.073 7.546 -43.713 1.00 64.06 112 ARG A CA 1
ATOM 879 C C . ARG A 1 112 ? -1.125 8.480 -43.872 1.00 64.06 112 ARG A C 1
ATOM 881 O O . ARG A 1 112 ? -1.713 8.896 -42.879 1.00 64.06 112 ARG A O 1
ATOM 888 N N . LYS A 1 113 ? -1.469 8.851 -45.108 1.00 52.09 113 LYS A N 1
ATOM 889 C CA . LYS A 1 113 ? -2.775 9.451 -45.387 1.00 52.09 113 LYS A CA 1
ATOM 890 C C . LYS A 1 113 ? -3.814 8.388 -45.047 1.00 52.09 113 LYS A C 1
ATOM 892 O O . LYS A 1 113 ? -3.941 7.403 -45.772 1.00 52.09 113 LYS A O 1
ATOM 897 N N . ASN A 1 114 ? -4.509 8.559 -43.925 1.00 53.12 114 ASN A N 1
ATOM 898 C CA . ASN A 1 114 ? -5.725 7.803 -43.659 1.00 53.12 114 ASN A CA 1
ATOM 899 C C . ASN A 1 114 ? -6.660 8.039 -44.849 1.00 53.12 114 ASN A C 1
ATOM 901 O O . ASN A 1 114 ? -6.970 9.187 -45.169 1.00 53.12 114 ASN A O 1
ATOM 905 N N . LYS A 1 115 ? -7.064 6.963 -45.530 1.00 55.94 115 LYS A N 1
ATOM 906 C CA . LYS A 1 115 ? -7.955 7.024 -46.700 1.00 55.94 115 LYS A CA 1
ATOM 907 C C . LYS A 1 115 ? -9.373 7.510 -46.354 1.00 55.94 115 LYS A C 1
ATOM 909 O O . LYS A 1 115 ? -10.143 7.755 -47.272 1.00 55.94 115 LYS A O 1
ATOM 914 N N . ASP A 1 116 ? -9.659 7.718 -45.067 1.00 56.25 116 ASP A N 1
ATOM 915 C CA . ASP A 1 116 ? -10.976 8.094 -44.543 1.00 56.25 116 ASP A CA 1
ATOM 916 C C . ASP A 1 116 ? -11.048 9.533 -43.996 1.00 56.25 116 ASP A C 1
ATOM 918 O O . ASP A 1 116 ? -12.040 9.917 -43.380 1.00 56.25 116 ASP A O 1
ATOM 922 N N . ALA A 1 117 ? -10.021 10.363 -44.207 1.00 49.28 117 ALA A N 1
ATOM 923 C CA . ALA A 1 117 ? -10.128 11.787 -43.894 1.00 49.28 117 ALA A CA 1
ATOM 924 C C . ALA A 1 117 ? -10.879 12.507 -45.027 1.00 49.28 117 ALA A C 1
ATOM 926 O O . ALA A 1 117 ? -10.310 12.789 -46.083 1.00 49.28 117 ALA A O 1
ATOM 927 N N . ALA A 1 118 ? -12.167 12.782 -44.801 1.00 55.41 118 ALA A N 1
ATOM 928 C CA . ALA A 1 118 ? -12.973 13.671 -45.634 1.00 55.41 118 ALA A CA 1
ATOM 929 C C . ALA A 1 118 ? -12.250 15.020 -45.863 1.00 55.41 118 ALA A C 1
ATOM 931 O O . ALA A 1 118 ? -11.527 15.481 -44.972 1.00 55.41 118 ALA A O 1
ATOM 932 N N . PRO A 1 119 ? -12.400 15.651 -47.044 1.00 52.56 119 PRO A N 1
ATOM 933 C CA . PRO A 1 119 ? -11.647 16.854 -47.378 1.00 52.56 119 PRO A CA 1
ATOM 934 C C . PRO A 1 119 ? -11.998 18.013 -46.428 1.00 52.56 119 PRO A C 1
ATOM 936 O O . PRO A 1 119 ? -13.161 18.152 -46.042 1.00 52.56 119 PRO A O 1
ATOM 939 N N . PRO A 1 120 ? -11.020 18.862 -46.060 1.00 51.50 120 PRO A N 1
ATOM 940 C CA . PRO A 1 120 ? -11.289 20.036 -45.252 1.00 51.50 120 PRO A CA 1
ATOM 941 C C . PRO A 1 120 ? -12.079 21.044 -46.084 1.00 51.50 120 PRO A C 1
ATOM 943 O O . PRO A 1 120 ? -11.658 21.434 -47.171 1.00 51.50 120 PRO A O 1
ATOM 946 N N . THR A 1 121 ? -13.226 21.453 -45.553 1.00 49.84 121 THR A N 1
ATOM 947 C CA . THR A 1 121 ? -14.054 22.542 -46.065 1.00 49.84 121 THR A CA 1
ATOM 948 C C . THR A 1 121 ? -13.199 23.799 -46.236 1.00 49.84 121 THR A C 1
ATOM 950 O O . THR A 1 121 ? -12.574 24.259 -45.279 1.00 49.84 121 THR A O 1
ATOM 953 N N . GLU A 1 122 ? -13.153 24.344 -47.453 1.00 45.44 122 GLU A N 1
ATOM 954 C CA . GLU A 1 122 ? -12.509 25.626 -47.746 1.00 45.44 122 GLU A CA 1
ATOM 955 C C . GLU A 1 122 ? -13.129 26.728 -46.870 1.00 45.44 122 GLU A C 1
ATOM 957 O O . GLU A 1 122 ? -14.300 27.081 -47.016 1.00 45.44 122 GLU A O 1
ATOM 962 N N . GLY A 1 123 ? -12.345 27.262 -45.931 1.00 49.06 123 GLY A N 1
ATOM 963 C CA . GLY A 1 123 ? -12.680 28.487 -45.205 1.00 49.06 123 GLY A CA 1
ATOM 964 C C . GLY A 1 123 ? -12.571 29.715 -46.123 1.00 49.06 123 GLY A C 1
ATOM 965 O O . GLY A 1 123 ? -11.776 29.707 -47.066 1.00 49.06 123 GLY A O 1
ATOM 966 N N . PRO A 1 124 ? -13.362 30.776 -45.886 1.00 43.69 124 PRO A N 1
ATOM 967 C CA . PRO A 1 124 ? -13.564 31.852 -46.851 1.00 43.69 124 PRO A CA 1
ATOM 968 C C . PRO A 1 124 ? -12.294 32.685 -47.078 1.00 43.69 124 PRO A C 1
ATOM 970 O O . PRO A 1 124 ? -11.590 33.054 -46.138 1.00 43.69 124 PRO A O 1
ATOM 973 N N . LYS A 1 125 ? -12.030 33.020 -48.349 1.00 47.56 125 LYS A N 1
ATOM 974 C CA . LYS A 1 125 ? -10.963 33.939 -48.773 1.00 47.56 125 LYS A CA 1
ATOM 975 C C . LYS A 1 125 ? -11.218 35.335 -48.191 1.00 47.56 125 LYS A C 1
ATOM 977 O O . LYS A 1 125 ? -12.190 35.983 -48.575 1.00 47.56 125 LYS A O 1
ATOM 982 N N . LEU A 1 126 ? -10.331 35.819 -47.318 1.00 43.06 126 LEU A N 1
ATOM 983 C CA . LEU A 1 126 ? -10.279 37.239 -46.960 1.00 43.06 126 LEU A CA 1
ATOM 984 C C . LEU A 1 126 ? -9.868 38.039 -48.205 1.00 43.06 126 LEU A C 1
ATOM 986 O O . LEU A 1 126 ? -8.767 37.857 -48.727 1.00 43.06 126 LEU A O 1
ATOM 990 N N . GLN A 1 127 ? -10.750 38.915 -48.684 1.00 40.62 127 GLN A N 1
ATOM 991 C CA . GLN A 1 127 ? -10.382 39.936 -49.658 1.00 40.62 127 GLN A CA 1
ATOM 992 C C . GLN A 1 127 ? -9.556 41.014 -48.951 1.00 40.62 127 GLN A C 1
ATOM 994 O O . GLN A 1 127 ? -9.988 41.589 -47.953 1.00 40.62 127 GLN A O 1
ATOM 999 N N . ALA A 1 128 ? -8.354 41.261 -49.465 1.00 44.53 128 ALA A N 1
ATOM 1000 C CA . ALA A 1 128 ? -7.526 42.383 -49.062 1.00 44.53 128 ALA A CA 1
ATOM 1001 C C . ALA A 1 128 ? -8.151 43.680 -49.596 1.00 44.53 128 ALA A C 1
ATOM 1003 O O . ALA A 1 128 ? -8.229 43.873 -50.808 1.00 44.53 128 ALA A O 1
ATOM 1004 N N . HIS A 1 129 ? -8.575 44.565 -48.694 1.00 41.12 129 HIS A N 1
ATOM 1005 C CA . HIS A 1 129 ? -8.786 45.969 -49.022 1.00 41.12 129 HIS A CA 1
ATOM 1006 C C . HIS A 1 129 ? -7.532 46.749 -48.645 1.00 41.12 129 HIS A C 1
ATOM 1008 O O . HIS A 1 129 ? -7.168 46.851 -47.476 1.00 41.12 129 HIS A O 1
ATOM 1014 N N . SER A 1 130 ? -6.871 47.252 -49.681 1.00 41.81 130 SER A N 1
ATOM 1015 C CA . SER A 1 130 ? -5.802 48.238 -49.629 1.00 41.81 130 SER A CA 1
ATOM 1016 C C . SER A 1 130 ? -6.328 49.564 -49.076 1.00 41.81 130 SER A C 1
ATOM 1018 O O . SER A 1 130 ? -7.381 50.031 -49.519 1.00 41.81 130 SER A O 1
ATOM 1020 N N . ALA A 1 131 ? -5.566 50.181 -48.176 1.00 44.56 131 ALA A N 1
ATOM 1021 C CA . ALA A 1 131 ? -5.596 51.610 -47.883 1.00 44.56 131 ALA A CA 1
ATOM 1022 C C . ALA A 1 131 ? -4.159 52.074 -47.631 1.00 44.56 131 ALA A C 1
ATOM 1024 O O . ALA A 1 131 ? -3.435 51.335 -46.923 1.00 44.56 131 ALA A O 1
#

Radius of gyration: 33.47 Å; chains: 1; bounding box: 60×61×80 Å

Secondary structure (DSSP, 8-state):
--S-HHHHHHHHHHHHHHHHHH-TT--BTTB-HHHHHHHHHHHHHHHHHHHHHHHHHHHHHHHHHHHHHHHHHHHHHHHHHHHH-SSS-TTSHHHHHTTPPPHHHHT-------TT-PPPP----PPP---

Foldseek 3Di:
DPPDLVVVLVVLVVVLVVCVVPPQCDDDPNHHSVNSVVVSVVSVVVVVVVVVVVVVVVVVVVVVVVVCVVCVVVVVVVLVCQCPPPVHHQQHPVVVVVVDDRPVRVPPPPDPPPPPDDDDDDDDDDDDDDD